Protein AF-A0A953X5D6-F1 (afdb_monomer_lite)

Foldseek 3Di:
DDLVVQCPDPDPVSNVCSQQVDPLNVQVVVCVVVVDDDLVSSCVRPVDDSVVSVVSVVSCVVVVNDDDDDDDDD

Secondary structure (DSSP, 8-state):
--GGGSTT-S-HHHHHHHHH-SHHHHHHHHHHHTT--SHHHHHHHH---HHHHHHHHHHHHHTTSS--------

Radius of gyration: 13.59 Å; chains: 1; bounding box: 37×21×34 Å

Sequence (74 aa):
MKWSELSDNWCPVARTLSIVGDRWTLLILRDCFLGLSRFEQFIESSGMTRHILAERLKRLVEAGILERRKYSDG

pLDDT: mean 89.8, std 10.66, range [50.69, 97.38]

Structure (mmCIF, N/CA/C/O backbone):
data_AF-A0A953X5D6-F1
#
_entry.id   AF-A0A953X5D6-F1
#
loop_
_atom_site.group_PDB
_atom_site.id
_atom_site.type_symbol
_atom_site.label_atom_id
_atom_site.label_alt_id
_atom_site.label_comp_id
_atom_site.label_asym_id
_atom_site.label_entity_id
_atom_site.label_seq_id
_atom_site.pdbx_PDB_ins_code
_atom_site.Cartn_x
_atom_site.Cartn_y
_atom_site.Cartn_z
_atom_site.occupancy
_atom_site.B_iso_or_equiv
_atom_site.auth_seq_id
_atom_site.auth_comp_id
_atom_site.auth_asym_id
_atom_site.auth_atom_id
_atom_site.pdbx_PDB_model_num
ATOM 1 N N . MET A 1 1 ? 16.701 4.927 -15.007 1.00 60.44 1 MET A N 1
ATOM 2 C CA . MET A 1 1 ? 15.543 4.181 -15.536 1.00 60.44 1 MET A CA 1
ATOM 3 C C . MET A 1 1 ? 14.315 4.697 -14.817 1.00 60.44 1 MET A C 1
ATOM 5 O O . MET A 1 1 ? 14.310 4.669 -13.587 1.00 60.44 1 MET A O 1
ATOM 9 N N . LYS A 1 2 ? 13.350 5.283 -15.530 1.00 64.44 2 LYS A N 1
ATOM 10 C CA . LYS A 1 2 ? 12.138 5.777 -14.870 1.00 64.44 2 LYS A CA 1
ATOM 11 C C . LYS A 1 2 ? 11.257 4.584 -14.524 1.00 64.44 2 LYS A C 1
ATOM 13 O O . LYS A 1 2 ? 11.120 3.650 -15.301 1.00 64.44 2 LYS A O 1
ATOM 18 N N . TRP A 1 3 ? 10.636 4.635 -13.355 1.00 64.62 3 TRP A N 1
ATOM 19 C CA . TRP A 1 3 ? 9.748 3.582 -12.862 1.00 64.62 3 TRP A CA 1
ATOM 20 C C . TRP A 1 3 ? 8.565 3.283 -13.799 1.00 64.62 3 TRP A C 1
ATOM 22 O O . TRP A 1 3 ? 8.101 2.151 -13.866 1.00 64.62 3 TRP A O 1
ATOM 32 N N . SER A 1 4 ? 8.120 4.287 -14.556 1.00 63.34 4 SER A N 1
ATOM 33 C CA . SER A 1 4 ? 7.080 4.174 -15.582 1.00 63.34 4 SER A CA 1
ATOM 34 C C . SER A 1 4 ? 7.500 3.366 -16.814 1.00 63.34 4 SER A C 1
ATOM 36 O O . SER A 1 4 ? 6.639 2.892 -17.534 1.00 63.34 4 SER A O 1
ATOM 38 N N . GLU A 1 5 ? 8.799 3.205 -17.075 1.00 74.25 5 GLU A N 1
ATOM 39 C CA . GLU A 1 5 ? 9.319 2.489 -18.256 1.00 74.25 5 GLU A CA 1
ATOM 40 C C . GLU A 1 5 ? 9.442 0.976 -18.007 1.00 74.25 5 GLU A C 1
ATOM 42 O O . GLU A 1 5 ? 9.746 0.205 -18.915 1.00 74.25 5 GLU A O 1
ATOM 47 N N . LEU A 1 6 ? 9.239 0.538 -16.761 1.00 75.81 6 LEU A N 1
ATOM 48 C CA . LEU A 1 6 ? 9.393 -0.860 -16.367 1.00 75.81 6 LEU A CA 1
ATOM 49 C C . LEU A 1 6 ? 8.205 -1.736 -16.793 1.00 75.81 6 LEU A C 1
ATOM 51 O O . LEU A 1 6 ? 8.394 -2.935 -16.982 1.00 75.81 6 LEU A O 1
ATOM 55 N N . SER A 1 7 ? 7.009 -1.163 -16.967 1.00 73.06 7 SER A N 1
ATOM 56 C CA . SER A 1 7 ? 5.792 -1.911 -17.323 1.00 73.06 7 SER A CA 1
ATOM 57 C C . SER A 1 7 ? 5.824 -2.489 -18.741 1.00 73.06 7 SER A C 1
ATOM 59 O O . SER A 1 7 ? 5.303 -3.580 -18.959 1.00 73.06 7 SER A O 1
ATOM 61 N N . ASP A 1 8 ? 6.497 -1.808 -19.672 1.00 81.06 8 ASP A N 1
ATOM 62 C CA . ASP A 1 8 ? 6.619 -2.223 -21.080 1.00 81.06 8 ASP A CA 1
ATOM 63 C C . ASP A 1 8 ? 7.942 -2.953 -21.368 1.00 81.06 8 ASP A C 1
ATOM 65 O O . ASP A 1 8 ? 8.303 -3.219 -22.515 1.00 81.06 8 ASP A O 1
ATOM 69 N N . ASN A 1 9 ? 8.698 -3.287 -20.320 1.00 85.31 9 ASN A N 1
ATOM 70 C CA . ASN A 1 9 ? 9.975 -3.964 -20.465 1.00 85.31 9 ASN A CA 1
ATOM 71 C C . ASN A 1 9 ? 9.777 -5.441 -20.856 1.00 85.31 9 ASN A C 1
ATOM 73 O O . ASN A 1 9 ? 8.925 -6.139 -20.310 1.00 85.31 9 ASN A O 1
ATOM 77 N N . TRP A 1 10 ? 10.609 -5.958 -21.761 1.00 88.00 10 TRP A N 1
ATOM 78 C CA . TRP A 1 10 ? 10.583 -7.375 -22.145 1.00 88.00 10 TRP A CA 1
ATOM 79 C C . TRP A 1 10 ? 10.923 -8.312 -20.971 1.00 88.00 10 TRP A C 1
ATOM 81 O O . TRP A 1 10 ? 10.483 -9.461 -20.941 1.00 88.00 10 TRP A O 1
ATOM 91 N N . CYS A 1 11 ? 11.683 -7.827 -19.984 1.00 91.69 11 CYS A N 1
ATOM 92 C CA . CYS A 1 11 ? 12.079 -8.580 -18.804 1.00 91.69 11 CYS A CA 1
ATOM 93 C C . CYS A 1 11 ? 10.893 -8.755 -17.832 1.00 91.69 11 CYS A C 1
ATOM 95 O O . CYS A 1 11 ? 10.384 -7.767 -17.291 1.00 91.69 11 CYS A O 1
ATOM 97 N N . PRO A 1 12 ? 10.470 -9.997 -17.523 1.00 89.69 12 PRO A N 1
ATOM 98 C CA . PRO A 1 12 ? 9.383 -10.250 -16.575 1.00 89.69 12 PRO A CA 1
ATOM 99 C C . PRO A 1 12 ? 9.660 -9.687 -15.179 1.00 89.69 12 PRO A C 1
ATOM 101 O O . PRO A 1 12 ? 8.764 -9.113 -14.574 1.00 89.69 12 PRO A O 1
ATOM 104 N N . VAL A 1 13 ? 10.907 -9.774 -14.704 1.00 91.38 13 VAL A N 1
ATOM 105 C CA . VAL A 1 13 ? 11.306 -9.246 -13.389 1.00 91.38 13 VAL A CA 1
ATOM 106 C C . VAL A 1 13 ? 11.114 -7.731 -13.328 1.00 91.38 13 VAL A C 1
ATOM 108 O O . VAL A 1 13 ? 10.585 -7.219 -12.344 1.00 91.38 13 VAL A O 1
ATOM 111 N N . ALA A 1 14 ? 11.488 -7.013 -14.391 1.00 89.94 14 ALA A N 1
ATOM 112 C CA . ALA A 1 14 ? 11.306 -5.567 -14.476 1.00 89.94 14 ALA A CA 1
ATOM 113 C C . ALA A 1 14 ? 9.818 -5.184 -14.428 1.00 89.94 14 ALA A C 1
ATOM 115 O O . ALA A 1 14 ? 9.441 -4.309 -13.648 1.00 89.94 14 ALA A O 1
ATOM 116 N N . ARG A 1 15 ? 8.965 -5.894 -15.180 1.00 88.94 15 ARG A N 1
ATOM 117 C CA . ARG A 1 15 ? 7.507 -5.683 -15.164 1.00 88.94 15 ARG A CA 1
ATOM 118 C C . ARG A 1 15 ? 6.885 -5.983 -13.807 1.00 88.94 15 ARG A C 1
ATOM 120 O O . ARG A 1 15 ? 6.059 -5.222 -13.326 1.00 88.94 15 ARG A O 1
ATOM 127 N N . THR A 1 16 ? 7.295 -7.062 -13.145 1.00 90.25 16 THR A N 1
ATOM 128 C CA . THR A 1 16 ? 6.808 -7.356 -11.792 1.00 90.25 16 THR A CA 1
ATOM 129 C C . THR A 1 16 ? 7.223 -6.253 -10.823 1.00 90.25 16 THR A C 1
ATOM 131 O O . THR A 1 16 ? 6.393 -5.752 -10.063 1.00 90.25 16 THR A O 1
ATOM 134 N N . LEU A 1 17 ? 8.481 -5.806 -10.886 1.00 90.94 17 LEU A N 1
ATOM 135 C CA . LEU A 1 17 ? 8.967 -4.716 -10.047 1.00 90.94 17 LEU A CA 1
ATOM 136 C C . LEU A 1 17 ? 8.228 -3.402 -10.306 1.00 90.94 17 LEU A C 1
ATOM 138 O O . LEU A 1 17 ? 8.024 -2.675 -9.345 1.00 90.94 17 LEU A O 1
ATOM 142 N N . SER A 1 18 ? 7.734 -3.124 -11.518 1.00 88.56 18 SER A N 1
ATOM 143 C CA . SER A 1 18 ? 6.917 -1.924 -11.782 1.00 88.56 18 SER A CA 1
ATOM 144 C C . SER A 1 18 ? 5.607 -1.883 -10.984 1.00 88.56 18 SER A C 1
ATOM 146 O O . SER A 1 18 ? 4.998 -0.817 -10.844 1.00 88.56 18 SER A O 1
ATOM 148 N N . ILE A 1 19 ? 5.168 -3.035 -10.470 1.00 87.31 19 ILE A N 1
ATOM 149 C CA . ILE A 1 19 ? 3.957 -3.181 -9.666 1.00 87.31 19 ILE A CA 1
ATOM 150 C C . ILE A 1 19 ? 4.307 -3.299 -8.1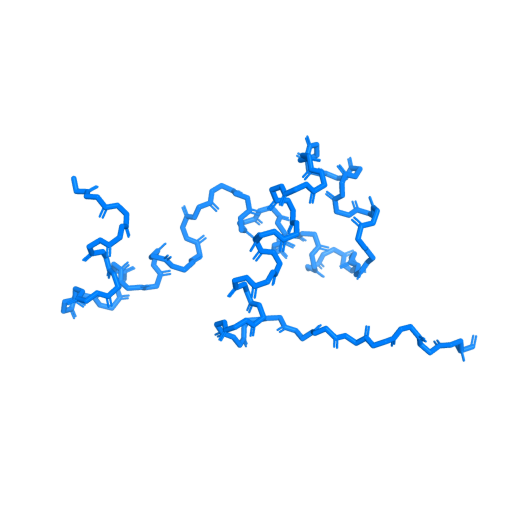81 1.00 87.31 19 ILE A C 1
ATOM 152 O O . ILE A 1 19 ? 3.769 -2.540 -7.380 1.00 87.31 19 ILE A O 1
ATOM 156 N N . VAL A 1 20 ? 5.212 -4.216 -7.809 1.00 89.62 20 VAL A N 1
ATOM 157 C CA . VAL A 1 20 ? 5.461 -4.558 -6.392 1.00 89.62 20 VAL A CA 1
ATOM 158 C C . VAL A 1 20 ? 6.739 -3.985 -5.791 1.00 89.62 20 VAL A C 1
ATOM 160 O O . VAL A 1 20 ? 6.922 -4.042 -4.581 1.00 89.62 20 VAL A O 1
ATOM 163 N N . GLY A 1 21 ? 7.641 -3.440 -6.605 1.00 89.12 21 GLY A N 1
ATOM 164 C CA . GLY A 1 21 ? 8.986 -3.060 -6.162 1.00 89.12 21 GLY A CA 1
ATOM 165 C C . GLY A 1 21 ? 9.068 -1.750 -5.371 1.00 89.12 21 GLY A C 1
ATOM 166 O O . GLY A 1 21 ? 10.172 -1.312 -5.053 1.00 89.12 21 GLY A O 1
ATOM 167 N N . ASP A 1 22 ? 7.944 -1.072 -5.116 1.00 90.19 22 ASP A N 1
ATOM 168 C CA . ASP A 1 22 ? 7.952 0.185 -4.378 1.00 90.19 22 ASP A CA 1
ATOM 169 C C . ASP A 1 22 ? 7.841 -0.079 -2.876 1.00 90.19 22 ASP A C 1
ATOM 171 O O . ASP A 1 22 ? 7.167 -1.012 -2.432 1.00 90.19 22 ASP A O 1
ATOM 175 N N . ARG A 1 23 ? 8.515 0.765 -2.088 1.00 90.81 23 ARG A N 1
ATOM 176 C CA . ARG A 1 23 ? 8.622 0.614 -0.631 1.00 90.81 23 ARG A CA 1
ATOM 177 C C . ARG A 1 23 ? 7.265 0.400 0.035 1.00 90.81 23 ARG A C 1
ATOM 179 O O . ARG A 1 23 ? 7.162 -0.401 0.956 1.00 90.81 23 ARG A O 1
ATOM 186 N N . TRP A 1 24 ? 6.246 1.135 -0.397 1.00 93.88 24 TRP A N 1
ATOM 187 C CA . TRP A 1 24 ? 4.937 1.134 0.243 1.00 93.88 24 TRP A CA 1
ATOM 188 C C . TRP A 1 24 ? 4.153 -0.122 -0.083 1.00 93.88 24 TRP A C 1
ATOM 190 O O . TRP A 1 24 ? 3.551 -0.705 0.815 1.00 93.88 24 TRP A O 1
ATOM 200 N N . THR A 1 25 ? 4.222 -0.579 -1.331 1.00 94.62 25 THR A N 1
ATOM 201 C CA . THR A 1 25 ? 3.597 -1.837 -1.737 1.00 94.62 25 THR A CA 1
ATOM 202 C C . THR A 1 25 ? 4.090 -3.007 -0.889 1.00 94.62 25 THR A C 1
ATOM 204 O O . THR A 1 25 ? 3.275 -3.775 -0.386 1.00 94.62 25 THR A O 1
ATOM 207 N N . LEU A 1 26 ? 5.397 -3.109 -0.634 1.00 94.94 26 LEU A N 1
ATOM 208 C CA . LEU A 1 26 ? 5.934 -4.178 0.215 1.00 94.94 26 LEU A CA 1
ATOM 209 C C . LEU A 1 26 ? 5.432 -4.105 1.668 1.00 94.94 26 LEU A C 1
ATOM 211 O O . LEU A 1 26 ? 5.173 -5.147 2.269 1.00 94.94 26 LEU A O 1
ATOM 215 N N . LEU A 1 27 ? 5.256 -2.902 2.229 1.00 96.12 27 LEU A N 1
ATOM 216 C CA . LEU A 1 27 ? 4.686 -2.737 3.573 1.00 96.12 27 LEU A CA 1
ATOM 217 C C . LEU A 1 27 ? 3.201 -3.115 3.616 1.00 96.12 27 LEU A C 1
ATOM 219 O O . LEU A 1 27 ? 2.793 -3.817 4.534 1.00 96.12 27 LEU A O 1
ATOM 223 N N . ILE A 1 28 ? 2.419 -2.722 2.606 1.00 96.75 28 ILE A N 1
ATOM 224 C CA . ILE A 1 28 ? 1.008 -3.118 2.492 1.00 96.75 28 ILE A CA 1
ATOM 225 C C . ILE A 1 28 ? 0.896 -4.643 2.404 1.00 96.75 28 ILE A C 1
ATOM 227 O O . ILE A 1 28 ? 0.110 -5.239 3.132 1.00 96.75 28 ILE A O 1
ATOM 231 N N . LEU A 1 29 ? 1.701 -5.287 1.553 1.00 96.19 29 LEU A N 1
ATOM 232 C CA . LEU A 1 29 ? 1.675 -6.743 1.402 1.00 96.19 29 LEU A CA 1
ATOM 233 C C . LEU A 1 29 ? 2.052 -7.453 2.703 1.00 96.19 29 LEU A C 1
ATOM 235 O O . LEU A 1 29 ? 1.347 -8.372 3.111 1.00 96.19 29 LEU A O 1
ATOM 239 N N . ARG A 1 30 ? 3.112 -7.000 3.388 1.00 96.38 30 ARG A N 1
ATOM 240 C CA . ARG A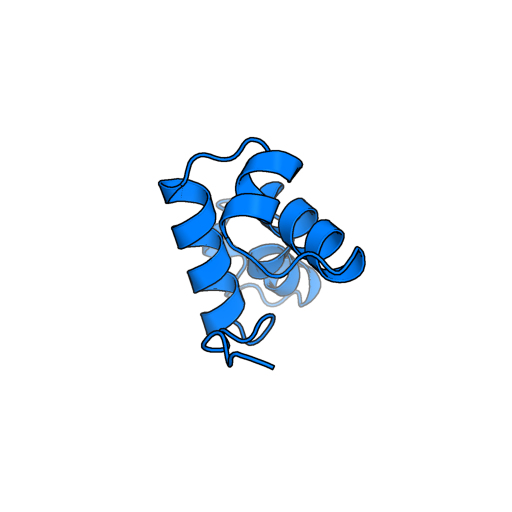 1 30 ? 3.467 -7.485 4.731 1.00 96.38 30 ARG A CA 1
ATOM 241 C C . ARG A 1 30 ? 2.267 -7.401 5.673 1.00 96.38 30 ARG A C 1
ATOM 243 O O . ARG A 1 30 ? 1.954 -8.376 6.345 1.00 96.38 30 ARG A O 1
ATOM 250 N N . ASP A 1 31 ? 1.603 -6.254 5.712 1.00 97.38 31 ASP A N 1
ATOM 251 C CA . ASP A 1 31 ? 0.475 -6.006 6.608 1.00 97.38 31 ASP A CA 1
ATOM 252 C C . ASP A 1 31 ? -0.725 -6.906 6.283 1.00 97.38 31 ASP A C 1
ATOM 254 O O . ASP A 1 31 ? -1.348 -7.448 7.196 1.00 97.38 31 ASP A O 1
ATOM 258 N N . CYS A 1 32 ? -0.992 -7.165 4.999 1.00 96.88 32 CYS A N 1
ATOM 259 C CA . CYS A 1 32 ? -1.984 -8.153 4.575 1.00 96.88 32 CYS A CA 1
ATOM 260 C C . CYS A 1 32 ? -1.634 -9.569 5.057 1.00 96.88 32 CYS A C 1
ATOM 262 O O . CYS A 1 32 ? -2.508 -10.268 5.568 1.00 96.88 32 CYS A O 1
ATOM 264 N N . PHE A 1 33 ? -0.367 -9.988 4.953 1.00 97.06 33 PHE A N 1
ATOM 265 C CA . PHE A 1 33 ? 0.086 -11.285 5.477 1.00 97.06 33 PHE A CA 1
ATOM 266 C C . PHE A 1 33 ? 0.011 -11.377 7.009 1.00 97.06 33 PHE A C 1
ATOM 268 O O . PHE A 1 33 ? -0.107 -12.475 7.547 1.00 97.06 33 PHE A O 1
ATOM 275 N N . LEU A 1 34 ? 0.025 -10.240 7.710 1.00 97.25 34 LEU A N 1
ATOM 276 C CA . LEU A 1 34 ? -0.227 -10.148 9.152 1.00 97.25 34 LEU A CA 1
ATOM 277 C C . LEU A 1 34 ? -1.726 -10.095 9.508 1.00 97.25 34 LEU A C 1
ATOM 279 O O . LEU A 1 34 ? -2.073 -9.975 10.681 1.00 97.25 34 LEU A O 1
ATOM 283 N N . GLY A 1 35 ? -2.622 -10.184 8.520 1.00 96.31 35 GLY A N 1
ATOM 284 C CA . GLY A 1 35 ? -4.073 -10.173 8.718 1.00 96.31 35 GLY A CA 1
ATOM 285 C C . GLY A 1 35 ? -4.696 -8.777 8.822 1.00 96.31 35 GLY A C 1
ATOM 286 O O . GLY A 1 35 ? -5.895 -8.664 9.092 1.00 96.31 35 GLY A O 1
ATOM 287 N N . LEU A 1 36 ? -3.929 -7.706 8.592 1.00 96.31 36 LEU A N 1
ATOM 288 C CA . LEU A 1 36 ? -4.483 -6.355 8.522 1.00 96.31 36 LEU A CA 1
ATOM 289 C C . LEU A 1 36 ? -5.279 -6.194 7.223 1.00 96.31 36 LEU A C 1
ATOM 291 O O . LEU A 1 36 ? -4.841 -6.581 6.139 1.00 96.31 36 LEU A O 1
ATOM 295 N N . SER A 1 37 ? -6.475 -5.624 7.339 1.00 95.06 37 SER A N 1
ATOM 296 C CA . SER A 1 37 ? -7.410 -5.494 6.211 1.00 95.06 37 SER A CA 1
ATOM 297 C C . SER A 1 37 ? -8.171 -4.171 6.195 1.00 95.06 37 SER A C 1
ATOM 299 O O . SER A 1 37 ? -8.844 -3.853 5.212 1.00 95.06 37 SER A O 1
ATOM 301 N N . ARG A 1 38 ? -8.063 -3.364 7.257 1.00 94.81 38 ARG A N 1
ATOM 302 C CA . ARG A 1 38 ? -8.720 -2.058 7.351 1.00 94.81 38 ARG A CA 1
ATOM 303 C C . ARG A 1 38 ? -7.766 -0.933 6.987 1.00 94.81 38 ARG A C 1
ATOM 305 O O . ARG A 1 38 ? -6.590 -0.957 7.328 1.00 94.81 38 ARG A O 1
ATOM 312 N N . PHE A 1 39 ? -8.319 0.109 6.373 1.00 95.31 39 PHE A N 1
ATOM 313 C CA . PHE A 1 39 ? -7.566 1.289 5.947 1.00 95.31 39 PHE A CA 1
ATOM 314 C C . PHE A 1 39 ? -6.769 1.937 7.090 1.00 95.31 39 PHE A C 1
ATOM 316 O O . PHE A 1 39 ? -5.584 2.201 6.930 1.00 95.31 39 PHE A O 1
ATOM 323 N N . GLU A 1 40 ? -7.393 2.130 8.255 1.00 95.75 40 GLU A N 1
ATOM 324 C CA . GLU A 1 40 ? -6.728 2.737 9.418 1.00 95.75 40 GLU A CA 1
ATOM 325 C C . GLU A 1 40 ? -5.570 1.883 9.946 1.00 95.75 40 GLU A C 1
ATOM 327 O O . GLU A 1 40 ? -4.520 2.423 10.276 1.00 95.75 40 GLU A O 1
ATOM 332 N N . GLN A 1 41 ? -5.706 0.552 9.920 1.00 96.62 41 GLN A N 1
ATOM 333 C CA . GLN A 1 41 ? -4.634 -0.351 10.350 1.00 96.62 41 GLN A CA 1
ATOM 334 C C . GLN A 1 41 ? -3.377 -0.175 9.495 1.00 96.62 41 GLN A C 1
ATOM 336 O O . GLN A 1 41 ? -2.277 -0.146 10.033 1.00 96.62 41 GLN A O 1
ATOM 341 N N . PHE A 1 42 ? -3.538 -0.005 8.177 1.00 96.75 42 PHE A N 1
ATOM 342 C CA . PHE A 1 42 ? -2.409 0.253 7.283 1.00 96.75 42 PHE A CA 1
ATOM 343 C C . PHE A 1 42 ? -1.755 1.618 7.535 1.00 96.75 42 PHE A C 1
ATOM 345 O O . PHE A 1 42 ? -0.553 1.761 7.328 1.00 96.75 42 PHE A O 1
ATOM 352 N N . ILE A 1 43 ? -2.504 2.642 7.959 1.00 96.94 43 ILE A N 1
ATOM 353 C CA . ILE A 1 43 ? -1.921 3.946 8.324 1.00 96.94 43 ILE A CA 1
ATOM 354 C C . ILE A 1 43 ? -1.060 3.789 9.574 1.00 96.94 43 ILE A C 1
ATOM 356 O O . ILE A 1 43 ? 0.097 4.210 9.574 1.00 96.94 43 ILE A O 1
ATOM 360 N N . GLU A 1 44 ? -1.616 3.162 10.610 1.00 96.62 44 GLU A N 1
ATOM 361 C CA . GLU A 1 44 ? -0.943 2.954 11.894 1.00 96.62 44 GLU A CA 1
ATOM 362 C C . GLU A 1 44 ? 0.328 2.106 11.744 1.00 96.62 44 GLU A C 1
ATOM 364 O O . GLU A 1 44 ? 1.361 2.437 12.323 1.00 96.62 44 GLU A O 1
ATOM 369 N N . SER A 1 45 ? 0.293 1.055 10.921 1.00 96.25 45 SER A N 1
ATOM 370 C CA . SER A 1 45 ? 1.422 0.136 10.717 1.00 96.25 45 SER A CA 1
ATOM 371 C C . SER A 1 45 ? 2.534 0.679 9.808 1.00 96.25 45 SER A C 1
ATOM 373 O O . SER A 1 45 ? 3.699 0.294 9.959 1.00 96.25 45 SER A O 1
ATOM 375 N N . SER A 1 46 ? 2.195 1.510 8.815 1.00 92.69 46 SER A N 1
ATOM 376 C CA . SER A 1 46 ? 3.132 1.952 7.768 1.00 92.69 46 SER A CA 1
ATOM 377 C C . SER A 1 46 ? 3.604 3.400 7.925 1.00 92.69 46 SER A C 1
ATOM 379 O O . SER A 1 46 ? 4.622 3.772 7.333 1.00 92.69 46 SER A O 1
ATOM 381 N N . GLY A 1 47 ? 2.876 4.225 8.688 1.00 93.25 47 GLY A N 1
ATOM 382 C CA . GLY A 1 47 ? 3.132 5.661 8.835 1.00 93.25 47 GLY A CA 1
ATOM 383 C C . GLY A 1 47 ? 2.848 6.482 7.570 1.00 93.25 47 GLY A C 1
ATOM 384 O O . GLY A 1 47 ? 3.282 7.630 7.465 1.00 93.25 47 GLY A O 1
ATOM 385 N N . MET A 1 48 ? 2.164 5.907 6.576 1.00 95.00 48 MET A N 1
ATOM 386 C CA . MET A 1 48 ? 1.797 6.614 5.350 1.00 95.00 48 MET A CA 1
ATOM 387 C C . MET A 1 48 ? 0.719 7.668 5.591 1.00 95.00 48 MET A C 1
ATOM 389 O O . MET A 1 48 ? -0.174 7.512 6.421 1.00 95.00 48 MET A O 1
ATOM 393 N N . THR A 1 49 ? 0.727 8.714 4.766 1.00 96.75 49 THR A N 1
ATOM 394 C CA . THR A 1 49 ? -0.426 9.611 4.681 1.00 96.75 49 THR A CA 1
ATOM 395 C C . THR A 1 49 ? -1.610 8.889 4.031 1.00 96.75 49 THR A C 1
ATOM 397 O O . THR A 1 49 ? -1.439 8.022 3.169 1.00 96.75 49 THR A O 1
ATOM 400 N N . ARG A 1 50 ? -2.834 9.300 4.389 1.00 97.25 50 ARG A N 1
ATOM 401 C CA . ARG A 1 50 ? -4.084 8.775 3.805 1.00 97.25 50 ARG A CA 1
ATOM 402 C C . ARG A 1 50 ? -4.078 8.813 2.275 1.00 97.25 50 ARG A C 1
ATOM 404 O O . ARG A 1 50 ? -4.514 7.861 1.637 1.00 97.25 50 ARG A O 1
ATOM 411 N N . HIS A 1 51 ? -3.565 9.898 1.692 1.00 96.94 51 HIS A N 1
ATOM 412 C CA . HIS A 1 51 ? -3.505 10.074 0.242 1.00 96.94 51 HIS A CA 1
ATOM 413 C C . HIS A 1 51 ? -2.618 9.017 -0.430 1.00 96.94 51 HIS A C 1
ATOM 415 O O . HIS A 1 51 ? -3.059 8.346 -1.360 1.00 96.94 51 HIS A O 1
ATOM 421 N N . ILE A 1 52 ? -1.393 8.823 0.074 1.00 95.62 52 ILE A N 1
ATOM 422 C CA . ILE A 1 52 ? -0.453 7.843 -0.487 1.00 95.62 52 ILE A CA 1
ATOM 423 C C . ILE A 1 52 ? -0.989 6.422 -0.318 1.00 95.62 52 ILE A C 1
ATOM 425 O O . ILE A 1 52 ? -0.947 5.642 -1.267 1.00 95.62 52 ILE A O 1
ATOM 429 N N . LEU A 1 53 ? -1.548 6.091 0.851 1.00 97.06 53 LEU A N 1
ATOM 430 C CA . LEU A 1 53 ? -2.162 4.783 1.074 1.00 97.06 53 LEU A CA 1
ATOM 431 C C . LEU A 1 53 ? -3.303 4.518 0.080 1.00 97.06 53 LEU A C 1
ATOM 433 O O . LEU A 1 53 ? -3.352 3.449 -0.525 1.00 97.06 53 LEU A O 1
ATOM 437 N N . ALA A 1 54 ? -4.204 5.487 -0.113 1.00 97.06 54 ALA A N 1
ATOM 438 C CA . ALA A 1 54 ? -5.333 5.349 -1.029 1.00 97.06 54 ALA A CA 1
ATOM 439 C C . ALA A 1 54 ? -4.878 5.122 -2.478 1.00 97.06 54 ALA A C 1
ATOM 441 O O . ALA A 1 54 ? -5.402 4.235 -3.153 1.00 97.06 54 ALA A O 1
ATOM 442 N N . GLU A 1 55 ? -3.880 5.879 -2.938 1.00 95.62 55 GLU A N 1
ATOM 443 C CA . GLU A 1 55 ? -3.292 5.711 -4.268 1.00 95.62 55 GLU A CA 1
ATOM 444 C C . GLU A 1 55 ? -2.685 4.309 -4.442 1.00 95.62 55 GLU A C 1
ATOM 446 O O . GLU A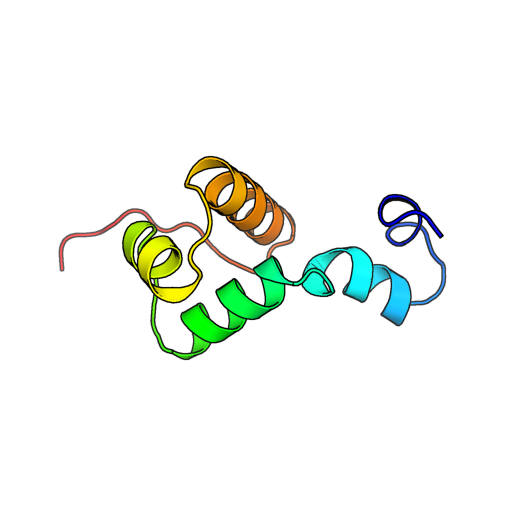 1 55 ? -2.937 3.637 -5.444 1.00 95.62 55 GLU A O 1
ATOM 451 N N . ARG A 1 56 ? -1.926 3.829 -3.448 1.00 95.44 56 ARG A N 1
ATOM 452 C CA . ARG A 1 56 ? -1.268 2.514 -3.505 1.00 95.44 56 ARG A CA 1
ATOM 453 C C . ARG A 1 56 ? -2.265 1.365 -3.469 1.00 95.44 56 ARG A C 1
ATOM 455 O O . ARG A 1 56 ? -2.186 0.479 -4.313 1.00 95.44 56 ARG A O 1
ATOM 462 N N . LEU A 1 57 ? -3.232 1.398 -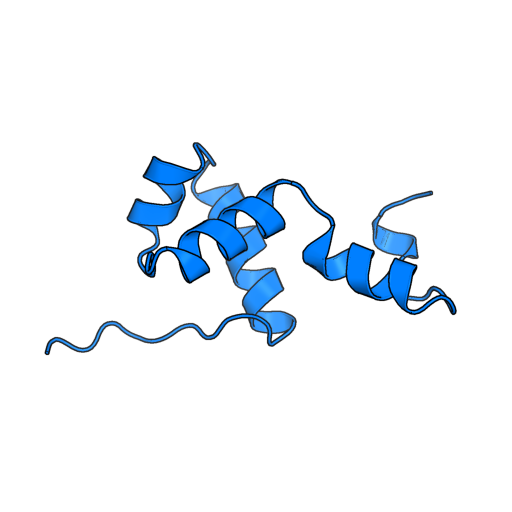2.552 1.00 96.25 57 LEU A N 1
ATOM 463 C CA . LEU A 1 57 ? -4.281 0.380 -2.488 1.00 96.25 57 LEU A CA 1
ATOM 464 C C . LEU A 1 57 ? -5.080 0.322 -3.791 1.00 96.25 57 LEU A C 1
ATOM 466 O O . LEU A 1 57 ? -5.341 -0.769 -4.288 1.00 96.25 57 LEU A O 1
ATOM 470 N N . LYS A 1 58 ? -5.416 1.478 -4.381 1.00 95.88 58 LYS A N 1
ATOM 471 C CA . LYS A 1 58 ? -6.093 1.533 -5.682 1.00 95.88 58 LYS A CA 1
ATOM 472 C C . LYS A 1 58 ? -5.280 0.818 -6.763 1.00 95.88 58 LYS A C 1
ATOM 474 O O . LYS A 1 58 ? -5.822 -0.050 -7.437 1.00 95.88 58 LYS A O 1
ATOM 479 N N . ARG A 1 59 ? -3.981 1.114 -6.872 1.00 94.12 59 ARG A N 1
ATOM 480 C CA . ARG A 1 59 ? -3.089 0.461 -7.844 1.00 94.12 59 ARG A CA 1
ATOM 481 C C . ARG A 1 59 ? -3.000 -1.052 -7.650 1.00 94.12 59 ARG A C 1
ATOM 483 O O . ARG A 1 59 ? -2.999 -1.788 -8.630 1.00 94.12 59 ARG A O 1
ATOM 490 N N . LEU A 1 60 ? -2.926 -1.525 -6.405 1.00 95.50 60 LEU A N 1
ATOM 491 C CA . LEU A 1 60 ? -2.864 -2.961 -6.111 1.00 95.50 60 LEU A CA 1
ATOM 492 C C . LEU A 1 60 ? -4.174 -3.682 -6.436 1.00 95.50 60 LEU A C 1
ATOM 494 O O . LEU A 1 60 ? -4.137 -4.824 -6.889 1.00 95.50 60 LEU A O 1
ATOM 498 N N . VAL A 1 61 ? -5.314 -3.015 -6.250 1.00 96.25 61 VAL A N 1
ATOM 499 C CA . VAL A 1 61 ? -6.620 -3.539 -6.670 1.00 96.25 61 VAL A CA 1
ATOM 500 C C . VAL A 1 61 ? -6.732 -3.581 -8.194 1.00 96.25 61 VAL A C 1
ATOM 502 O O . VAL A 1 61 ? -7.134 -4.599 -8.746 1.00 96.25 61 VAL A O 1
ATOM 505 N N . GLU A 1 62 ? -6.325 -2.519 -8.890 1.00 94.69 62 GLU A N 1
ATOM 506 C CA . GLU A 1 62 ? -6.314 -2.471 -10.361 1.00 94.69 62 GLU A CA 1
ATOM 507 C C . GLU A 1 62 ? -5.385 -3.529 -10.976 1.00 94.69 62 GLU A C 1
ATOM 509 O O . GLU A 1 62 ? -5.707 -4.104 -12.012 1.00 94.69 62 GLU A O 1
ATOM 514 N N . ALA A 1 63 ? -4.264 -3.833 -10.317 1.00 92.81 63 ALA A N 1
ATOM 515 C CA . ALA A 1 63 ? -3.343 -4.896 -10.716 1.00 92.81 63 ALA A CA 1
ATOM 516 C C . ALA A 1 63 ? -3.829 -6.316 -10.355 1.00 92.81 63 ALA A C 1
ATOM 518 O O . ALA A 1 63 ? -3.137 -7.286 -10.662 1.00 92.81 63 ALA A O 1
ATOM 519 N N . GLY A 1 64 ? -4.975 -6.457 -9.678 1.00 94.94 64 GLY A N 1
ATOM 520 C CA . GLY A 1 64 ? -5.521 -7.750 -9.254 1.00 94.94 64 GLY A CA 1
ATOM 521 C C . GLY A 1 64 ? -4.760 -8.421 -8.105 1.00 94.94 64 GLY A C 1
ATOM 522 O O . GLY A 1 64 ? -4.921 -9.617 -7.885 1.00 94.94 64 GLY A O 1
ATOM 523 N N . ILE A 1 65 ? -3.924 -7.675 -7.377 1.00 94.69 65 ILE A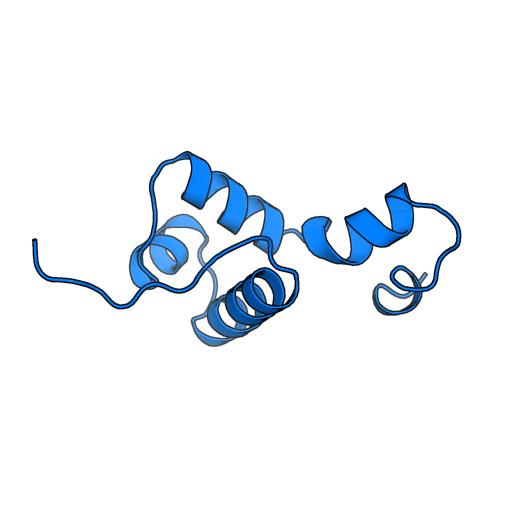 N 1
ATOM 524 C CA . ILE A 1 65 ? -3.141 -8.193 -6.243 1.00 94.69 65 ILE A CA 1
ATOM 525 C C . ILE A 1 65 ? -3.980 -8.211 -4.961 1.00 94.69 65 ILE A C 1
ATOM 527 O O . ILE A 1 65 ? -3.833 -9.111 -4.138 1.00 94.69 65 ILE A O 1
ATOM 531 N N . LEU A 1 66 ? -4.853 -7.217 -4.787 1.00 96.38 66 LEU A N 1
ATOM 532 C CA . LEU A 1 66 ? -5.761 -7.103 -3.646 1.00 96.38 66 LEU A CA 1
ATOM 533 C C . LEU A 1 66 ? -7.208 -6.972 -4.126 1.00 96.38 66 LEU A C 1
ATOM 535 O O . LEU A 1 66 ? -7.472 -6.458 -5.209 1.00 96.38 66 LEU A O 1
ATOM 539 N N . GLU A 1 67 ? -8.158 -7.359 -3.280 1.00 95.62 67 GLU A N 1
ATOM 540 C CA . GLU A 1 67 ? -9.585 -7.123 -3.506 1.00 95.62 67 GLU A CA 1
ATOM 541 C C . GLU A 1 67 ? -10.126 -6.163 -2.444 1.00 95.62 67 GLU A C 1
ATOM 543 O O . GLU A 1 67 ? -9.866 -6.311 -1.247 1.00 95.62 67 GLU A O 1
ATOM 548 N N . ARG A 1 68 ? -10.927 -5.179 -2.866 1.00 93.62 68 ARG A N 1
ATOM 549 C CA . ARG A 1 68 ? -11.665 -4.323 -1.935 1.00 93.62 68 ARG A CA 1
ATOM 550 C C . ARG A 1 68 ? -13.012 -4.957 -1.607 1.00 93.62 68 ARG A C 1
ATOM 552 O O . ARG A 1 68 ? -13.925 -4.944 -2.427 1.00 93.62 68 ARG A O 1
ATOM 559 N N . ARG A 1 69 ? -13.168 -5.412 -0.367 1.00 91.31 69 ARG A N 1
ATOM 560 C CA . ARG A 1 69 ? -14.449 -5.892 0.168 1.00 91.31 69 ARG A CA 1
ATOM 561 C C . ARG A 1 69 ? -15.154 -4.775 0.929 1.00 91.31 69 ARG A C 1
ATOM 563 O O . ARG A 1 69 ? -14.515 -4.002 1.645 1.00 91.31 69 ARG A O 1
ATOM 570 N N . LYS A 1 70 ? -16.479 -4.685 0.789 1.00 87.00 70 LYS A N 1
ATOM 571 C CA . LYS A 1 70 ? -17.279 -3.911 1.745 1.00 87.00 70 LYS A CA 1
ATOM 572 C C . LYS A 1 70 ? -17.199 -4.610 3.095 1.00 87.00 70 LYS A C 1
ATOM 574 O O . LYS A 1 70 ? -17.185 -5.837 3.148 1.00 87.00 70 LYS A O 1
ATOM 579 N N . TYR A 1 71 ? -17.150 -3.820 4.159 1.00 79.50 71 TYR A N 1
ATOM 580 C CA . TYR A 1 71 ? -17.292 -4.370 5.492 1.00 79.50 71 TYR A CA 1
ATOM 581 C C . TYR A 1 71 ? -18.697 -4.964 5.606 1.00 79.50 71 TYR A C 1
ATOM 583 O O . TYR A 1 71 ? -19.680 -4.245 5.447 1.00 79.50 71 TYR A O 1
ATOM 591 N N . SER A 1 72 ? -18.780 -6.278 5.768 1.00 76.12 72 SER A N 1
ATOM 592 C CA . SER A 1 72 ? -19.997 -6.949 6.201 1.00 76.12 72 SER A CA 1
ATOM 593 C C . SER A 1 72 ? -19.889 -7.101 7.707 1.00 76.12 72 SER A C 1
ATOM 595 O O . SER A 1 72 ? -18.915 -7.695 8.174 1.00 76.12 72 SER A O 1
ATOM 597 N N . ASP A 1 73 ? -20.850 -6.545 8.439 1.00 54.41 73 ASP A N 1
ATOM 598 C CA . ASP A 1 73 ? -21.031 -6.859 9.851 1.00 54.41 73 ASP A CA 1
ATOM 599 C C . ASP A 1 73 ? -21.259 -8.373 9.945 1.00 54.41 73 ASP A C 1
ATOM 601 O O . ASP A 1 73 ? -22.267 -8.889 9.460 1.00 54.41 73 ASP A O 1
ATOM 605 N N . GLY A 1 74 ? -20.243 -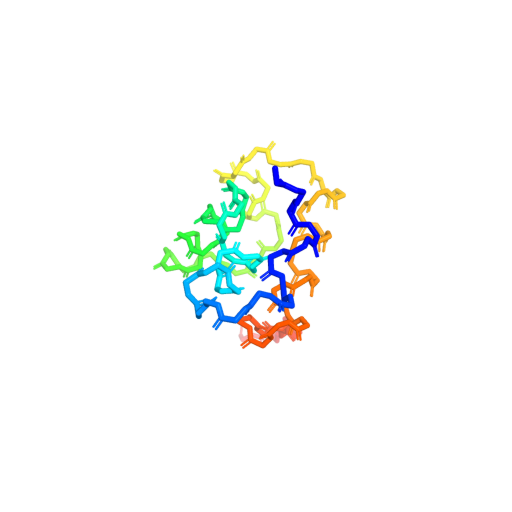9.081 10.433 1.00 50.69 74 GLY A N 1
ATOM 606 C CA . GLY A 1 74 ? -20.382 -10.444 10.929 1.00 50.69 74 GLY A CA 1
ATOM 607 C C . GLY A 1 74 ? -20.849 -10.392 12.369 1.00 50.69 74 GLY A C 1
ATOM 608 O O . GLY A 1 74 ? -20.306 -9.536 13.106 1.00 50.69 74 GLY A O 1
#